Protein AF-A0A7W7ZX04-F1 (afdb_monomer)

Foldseek 3Di:
DFDDPPQWDWDAAPNFIKIKHWDPDDDPCLQQVNAFGWMWMAGPPQQAAIEIEGEPARDCNRPVNGDHDDDDSVLVNVQVVVCVVVVDDRNHHDYHHYDYQDVVSVVVVVVCPDPDDPPDDDD

Organism: NCBI:txid714136

Sequence (123 aa):
MAIPKKGSRLITVDDVVYRWRIRHKPTYGQGIGESPLRLAVQLADAPGRVLLVSLRCHRPDTWLGEEAAMVRPALVAMAITKALHSGWLPSQRGSQVRLDLSRDDLAGLAEIRPALSFTRFRA

Radius of gyration: 14.89 Å; Cα contacts (8 Å, |Δi|>4): 202; chains: 1; bounding box: 42×36×34 Å

Structure (mmCIF, N/CA/C/O backbone):
data_AF-A0A7W7ZX04-F1
#
_entry.id   AF-A0A7W7ZX04-F1
#
loop_
_atom_site.group_PDB
_atom_site.id
_atom_site.type_symbol
_atom_site.label_atom_id
_atom_site.label_alt_id
_atom_site.label_comp_id
_atom_site.label_asym_id
_atom_site.label_entity_id
_atom_site.label_seq_id
_atom_site.pdbx_PDB_ins_code
_atom_site.Cartn_x
_atom_site.Cartn_y
_atom_site.Cartn_z
_atom_site.occupancy
_atom_site.B_iso_or_equiv
_atom_site.auth_seq_id
_atom_site.auth_comp_id
_atom_site.auth_asym_id
_atom_site.auth_atom_id
_atom_site.pdbx_PDB_model_num
ATOM 1 N N . MET A 1 1 ? -2.879 13.612 3.568 1.00 58.12 1 MET A N 1
ATOM 2 C CA . MET A 1 1 ? -2.802 13.350 2.110 1.00 58.12 1 MET A CA 1
ATOM 3 C C . MET A 1 1 ? -3.690 12.162 1.801 1.00 58.12 1 MET A C 1
ATOM 5 O O . MET A 1 1 ? -3.619 11.199 2.547 1.00 58.12 1 MET A O 1
ATOM 9 N N . ALA A 1 2 ? -4.497 12.225 0.744 1.00 70.94 2 ALA A N 1
ATOM 10 C CA . ALA A 1 2 ? -5.377 11.130 0.343 1.00 70.94 2 ALA A CA 1
ATOM 11 C C . ALA A 1 2 ? -5.146 10.771 -1.131 1.00 70.94 2 ALA A C 1
ATOM 13 O O . ALA A 1 2 ? -4.821 11.632 -1.953 1.00 70.94 2 ALA A O 1
ATOM 14 N N . ILE A 1 3 ? -5.306 9.495 -1.464 1.00 78.56 3 ILE A N 1
ATOM 15 C CA . ILE A 1 3 ? -5.249 8.985 -2.829 1.00 78.56 3 ILE A CA 1
ATOM 16 C C . ILE A 1 3 ? -6.460 9.532 -3.600 1.00 78.56 3 ILE A C 1
ATOM 18 O O . ILE A 1 3 ? -7.597 9.367 -3.151 1.00 78.56 3 ILE A O 1
ATOM 22 N N . PRO A 1 4 ? -6.254 10.163 -4.772 1.00 78.00 4 PRO A N 1
ATOM 23 C CA . PRO A 1 4 ? -7.360 10.629 -5.596 1.00 78.00 4 PRO A CA 1
ATOM 24 C C . PRO A 1 4 ? -8.212 9.448 -6.064 1.00 78.00 4 PRO A C 1
ATOM 26 O O . PRO A 1 4 ? -7.688 8.398 -6.440 1.00 78.00 4 PRO A O 1
ATOM 29 N N . LYS A 1 5 ? -9.536 9.635 -6.093 1.00 78.06 5 LYS A N 1
ATOM 30 C CA . LYS A 1 5 ? -10.473 8.581 -6.510 1.00 78.06 5 LYS A CA 1
ATOM 31 C C . LYS A 1 5 ? -10.260 8.159 -7.973 1.00 78.06 5 LYS A C 1
ATOM 33 O O . LYS A 1 5 ? -10.373 6.979 -8.301 1.00 78.06 5 LYS A O 1
ATOM 38 N N . LYS A 1 6 ? -9.886 9.100 -8.845 1.00 77.62 6 LYS A N 1
ATOM 39 C CA . LYS A 1 6 ? -9.631 8.855 -10.273 1.00 77.62 6 LYS A CA 1
ATOM 40 C C . LYS A 1 6 ? -8.372 8.005 -10.488 1.00 77.62 6 LYS A C 1
ATOM 42 O O . LYS A 1 6 ? -7.290 8.354 -10.015 1.00 77.62 6 LYS A O 1
ATOM 47 N N . GLY A 1 7 ? -8.512 6.910 -11.239 1.00 77.38 7 GLY A N 1
ATOM 48 C CA . GLY A 1 7 ? -7.413 5.982 -11.539 1.00 77.38 7 GLY A CA 1
ATOM 49 C C . GLY A 1 7 ? -6.958 5.141 -10.342 1.00 77.38 7 GLY A C 1
ATOM 50 O O . GLY A 1 7 ? -5.866 4.581 -10.375 1.00 77.38 7 GLY A O 1
ATOM 51 N N . SER A 1 8 ? -7.767 5.086 -9.281 1.00 85.44 8 SER A N 1
ATOM 52 C CA . SER A 1 8 ? -7.588 4.145 -8.174 1.00 85.44 8 SER A CA 1
ATOM 53 C C . SER A 1 8 ? -8.478 2.920 -8.372 1.00 85.44 8 SER A C 1
ATOM 55 O O . SER A 1 8 ? -9.497 2.993 -9.059 1.00 85.44 8 SER A O 1
ATOM 57 N N . ARG A 1 9 ? -8.082 1.802 -7.776 1.00 88.69 9 ARG A N 1
ATOM 58 C CA . ARG A 1 9 ? -8.816 0.538 -7.769 1.00 88.69 9 ARG A CA 1
ATOM 59 C C . ARG A 1 9 ? -9.184 0.186 -6.330 1.00 88.69 9 ARG A C 1
ATOM 61 O O . ARG A 1 9 ? -8.513 0.632 -5.398 1.00 88.69 9 ARG A O 1
ATOM 68 N N . LEU A 1 10 ? -10.256 -0.580 -6.162 1.00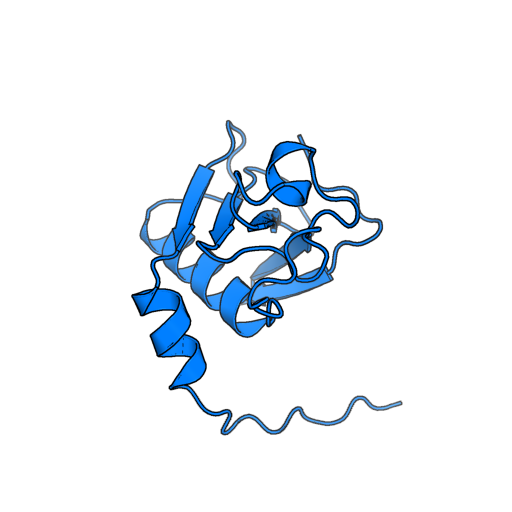 90.12 10 LEU A N 1
ATOM 69 C CA . LEU A 1 10 ? -10.667 -1.114 -4.866 1.00 90.12 10 LEU A CA 1
ATOM 70 C C . LEU A 1 10 ? -10.187 -2.558 -4.722 1.00 90.12 10 LEU A C 1
ATOM 72 O O . LEU A 1 10 ? -10.005 -3.258 -5.721 1.00 90.12 10 LEU A O 1
ATOM 76 N N . ILE A 1 11 ? -9.948 -2.975 -3.486 1.00 90.44 11 ILE A N 1
ATOM 77 C CA . ILE A 1 11 ? -9.667 -4.360 -3.114 1.00 90.44 11 ILE A CA 1
ATOM 78 C C . ILE A 1 11 ? -10.179 -4.598 -1.695 1.00 90.44 11 ILE A C 1
ATOM 80 O O . ILE A 1 11 ? -10.047 -3.717 -0.848 1.00 90.44 11 ILE A O 1
ATOM 84 N N . THR A 1 12 ? -10.743 -5.773 -1.446 1.00 91.50 12 THR A N 1
ATOM 85 C CA . THR A 1 12 ? -11.153 -6.198 -0.105 1.00 91.50 12 THR A CA 1
ATOM 86 C C . THR A 1 12 ? -10.110 -7.166 0.436 1.00 91.50 12 THR A C 1
ATOM 88 O O . THR A 1 12 ? -9.745 -8.116 -0.257 1.00 91.50 12 THR A O 1
ATOM 91 N N . VAL A 1 13 ? -9.606 -6.901 1.639 1.00 90.50 13 VAL A N 1
ATOM 92 C CA . VAL A 1 13 ? -8.659 -7.762 2.363 1.00 90.50 13 VAL A CA 1
ATOM 93 C C . VAL A 1 13 ? -9.181 -7.882 3.785 1.00 90.50 13 VAL A C 1
ATOM 95 O O . VAL A 1 13 ? -9.426 -6.854 4.409 1.00 90.50 13 VAL A O 1
ATOM 98 N N . ASP A 1 14 ? -9.395 -9.109 4.258 1.00 86.38 14 ASP A N 1
ATOM 99 C CA . ASP A 1 14 ? -9.935 -9.392 5.596 1.00 86.38 14 ASP A CA 1
ATOM 100 C C . ASP A 1 14 ? -11.201 -8.576 5.924 1.00 86.38 14 ASP A C 1
ATOM 102 O O . ASP A 1 14 ? -11.282 -7.913 6.952 1.00 86.38 14 ASP A O 1
ATOM 106 N N . ASP A 1 15 ? -12.172 -8.578 5.001 1.00 87.56 15 ASP A N 1
ATOM 107 C CA . ASP A 1 15 ? -13.441 -7.820 5.070 1.00 87.56 15 ASP A CA 1
ATOM 108 C C . ASP A 1 15 ? -13.304 -6.281 5.020 1.00 87.56 15 ASP A C 1
ATOM 110 O O . ASP A 1 15 ? -14.282 -5.553 4.867 1.00 87.56 15 ASP A O 1
ATOM 114 N N . VAL A 1 16 ? -12.081 -5.748 5.032 1.00 90.00 16 VAL A N 1
ATOM 115 C CA . VAL A 1 16 ? -11.828 -4.308 4.962 1.00 90.00 16 VAL A CA 1
ATOM 116 C C . VAL A 1 16 ? -11.616 -3.863 3.515 1.00 90.00 16 VAL A C 1
ATOM 118 O O . VAL A 1 16 ? -10.801 -4.416 2.769 1.00 90.00 16 VAL A O 1
ATOM 121 N N . VAL A 1 17 ? -12.336 -2.814 3.105 1.00 91.50 17 VAL A N 1
ATOM 122 C CA . VAL A 1 17 ? -12.223 -2.247 1.756 1.00 91.50 17 VAL A CA 1
ATOM 123 C C . VAL A 1 17 ? -11.100 -1.212 1.697 1.00 91.50 17 VAL A C 1
ATOM 125 O O . VAL A 1 17 ? -11.136 -0.142 2.316 1.00 91.50 17 VAL A O 1
ATOM 128 N N . TYR A 1 18 ? -10.112 -1.499 0.859 1.00 90.88 18 TYR A N 1
ATOM 129 C CA . TYR A 1 18 ? -8.983 -0.628 0.579 1.00 90.88 18 TYR A CA 1
ATOM 130 C C . TYR A 1 18 ? -9.070 -0.036 -0.822 1.00 90.88 18 TYR A C 1
ATOM 132 O O . TYR A 1 18 ? -9.566 -0.632 -1.779 1.00 90.88 18 TYR A O 1
ATOM 140 N N . ARG A 1 19 ? -8.508 1.161 -0.957 1.00 91.62 19 ARG A N 1
ATOM 141 C CA . ARG A 1 19 ? -8.273 1.848 -2.219 1.00 91.62 19 ARG A CA 1
ATOM 142 C C . ARG A 1 19 ? -6.781 1.886 -2.483 1.00 91.62 19 ARG A C 1
ATOM 144 O O . ARG A 1 19 ? -6.017 2.40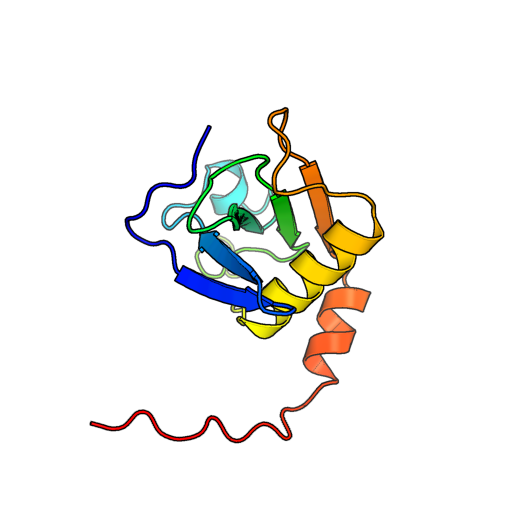2 -1.670 1.00 91.62 19 ARG A O 1
ATOM 151 N N . TRP A 1 20 ? -6.379 1.424 -3.657 1.00 91.00 20 TRP A N 1
ATOM 152 C CA . TRP A 1 20 ? -4.988 1.439 -4.078 1.00 91.00 20 TRP A CA 1
ATOM 153 C C . TRP A 1 20 ? -4.809 2.092 -5.443 1.00 91.00 20 TRP A C 1
ATOM 155 O O . TRP A 1 20 ? -5.729 2.169 -6.260 1.00 91.00 20 TRP A O 1
ATOM 165 N N . ARG A 1 21 ? -3.617 2.631 -5.686 1.00 88.06 21 ARG A N 1
ATOM 166 C CA . ARG A 1 21 ? -3.293 3.329 -6.927 1.00 88.06 21 ARG A CA 1
ATOM 167 C C . ARG A 1 21 ? -1.819 3.197 -7.263 1.00 88.06 21 ARG A C 1
ATOM 169 O O . ARG A 1 21 ? -0.956 3.441 -6.424 1.00 88.06 21 ARG A O 1
ATOM 176 N N . ILE A 1 22 ? -1.563 2.951 -8.541 1.00 84.31 22 ILE A N 1
ATOM 177 C CA . ILE A 1 22 ? -0.260 3.148 -9.173 1.00 84.31 22 ILE A CA 1
ATOM 178 C C . ILE A 1 22 ? -0.324 4.445 -9.971 1.00 84.31 22 ILE A C 1
ATOM 180 O O . ILE A 1 22 ? -1.333 4.762 -10.610 1.00 84.31 22 ILE A O 1
ATOM 184 N N . ARG A 1 23 ? 0.734 5.251 -9.906 1.00 75.44 23 ARG A N 1
ATOM 185 C CA . ARG A 1 23 ? 0.778 6.518 -10.639 1.00 75.44 23 ARG A CA 1
ATOM 186 C C . ARG A 1 23 ? 0.853 6.222 -12.137 1.00 75.44 23 ARG A C 1
ATOM 188 O O . ARG A 1 23 ? 1.753 5.515 -12.558 1.00 75.44 23 ARG A O 1
ATOM 195 N N . HIS A 1 24 ? -0.040 6.793 -12.945 1.00 68.44 24 HIS A N 1
ATOM 196 C CA . HIS A 1 24 ? -0.031 6.560 -14.396 1.00 68.44 24 HIS A CA 1
ATOM 197 C C . HIS A 1 24 ? 1.192 7.166 -15.097 1.00 68.44 24 HIS A C 1
ATOM 199 O O . HIS A 1 24 ? 1.750 6.542 -15.984 1.00 68.44 24 HIS A O 1
ATOM 205 N N . LYS A 1 25 ? 1.649 8.357 -14.696 1.00 68.19 25 LYS A N 1
ATOM 206 C CA . LYS A 1 25 ? 2.883 8.948 -15.236 1.00 68.19 25 LYS A CA 1
ATOM 207 C C . LYS A 1 25 ? 4.054 8.599 -14.310 1.00 68.19 25 LYS A C 1
ATOM 209 O O . LYS A 1 25 ? 3.904 8.869 -13.107 1.00 68.19 25 LYS A O 1
ATOM 214 N N . PRO A 1 26 ? 5.162 8.022 -14.817 1.00 66.06 26 PRO A N 1
ATOM 215 C CA . PRO A 1 26 ? 6.349 7.797 -14.004 1.00 66.06 26 PRO A CA 1
ATOM 216 C C . PRO A 1 26 ? 6.862 9.134 -13.467 1.00 66.06 26 PRO A C 1
ATOM 218 O O . PRO A 1 26 ? 6.712 10.182 -14.101 1.00 66.06 26 PRO A O 1
ATOM 221 N N . THR A 1 27 ? 7.435 9.119 -12.268 1.00 69.69 27 THR A N 1
ATOM 222 C CA . THR A 1 27 ? 8.321 10.214 -11.854 1.00 69.69 27 THR A CA 1
ATOM 223 C C . THR A 1 27 ? 9.612 10.149 -12.665 1.00 69.69 27 THR A C 1
ATOM 225 O O . THR A 1 27 ? 9.947 9.079 -13.158 1.00 69.69 27 THR A O 1
ATOM 228 N N . TYR A 1 28 ? 10.357 11.252 -12.779 1.00 70.81 28 TYR A N 1
ATOM 229 C CA . TYR A 1 28 ? 11.604 11.292 -13.558 1.00 70.81 28 TYR A CA 1
ATOM 230 C C . TYR A 1 28 ? 12.538 10.110 -13.234 1.00 70.81 28 TYR A C 1
ATOM 232 O O . TYR A 1 28 ? 12.821 9.311 -14.118 1.00 70.81 28 TYR A O 1
ATOM 240 N N . GLY A 1 29 ? 12.839 9.885 -11.947 1.00 64.00 29 GLY A N 1
ATOM 241 C CA . GLY A 1 29 ? 13.638 8.736 -11.494 1.00 64.00 29 GLY A CA 1
ATOM 242 C C . GLY A 1 29 ? 13.045 7.354 -11.814 1.00 64.00 29 GLY A C 1
ATOM 243 O O . GLY A 1 29 ? 13.779 6.391 -11.948 1.00 64.00 29 GLY A O 1
ATOM 244 N N . GLN A 1 30 ? 11.724 7.223 -11.986 1.00 66.69 30 GLN A N 1
ATOM 245 C CA . GLN A 1 30 ? 11.111 5.963 -12.446 1.00 66.69 30 GLN A CA 1
ATOM 246 C C . GLN A 1 30 ? 11.232 5.792 -13.969 1.00 66.69 30 GLN A C 1
ATOM 248 O O . GLN A 1 30 ? 11.321 4.669 -14.459 1.00 66.69 30 GLN A O 1
ATOM 253 N N . GLY A 1 31 ? 11.217 6.898 -14.721 1.00 58.19 31 GLY A N 1
ATOM 254 C CA . GLY A 1 31 ? 11.365 6.899 -16.179 1.00 58.19 31 GLY A CA 1
ATOM 255 C C . GLY A 1 31 ? 12.759 6.470 -16.634 1.00 58.19 31 GLY A C 1
ATOM 256 O O . GLY A 1 31 ? 12.870 5.776 -17.640 1.00 58.19 31 GLY A O 1
ATOM 257 N N . ILE A 1 32 ? 13.785 6.810 -15.848 1.00 68.75 32 ILE A N 1
ATOM 258 C CA . ILE A 1 32 ? 15.194 6.449 -16.085 1.00 68.75 32 ILE A CA 1
ATOM 259 C C . ILE A 1 32 ? 15.663 5.219 -15.289 1.00 68.75 32 ILE A C 1
ATOM 261 O O . ILE A 1 32 ? 16.852 4.943 -15.235 1.00 68.75 32 ILE A O 1
ATOM 265 N N . GLY A 1 33 ? 14.755 4.497 -14.627 1.00 62.38 33 GLY A N 1
ATOM 266 C CA . GLY A 1 33 ? 15.084 3.263 -13.899 1.00 62.38 33 GLY A CA 1
ATOM 267 C C . GLY A 1 33 ? 15.720 3.438 -12.509 1.00 62.38 33 GLY A C 1
ATOM 268 O O . GLY A 1 33 ? 15.770 2.475 -11.759 1.00 62.38 33 GLY A O 1
ATOM 269 N N . GLU A 1 34 ? 16.108 4.642 -12.087 1.00 65.00 34 GLU A N 1
ATOM 270 C CA . GLU A 1 34 ? 16.709 4.915 -10.763 1.00 65.00 34 GLU A CA 1
ATOM 271 C C . GLU A 1 34 ? 15.763 4.747 -9.557 1.00 65.00 34 GLU A C 1
ATOM 273 O O . GLU A 1 34 ? 16.188 4.798 -8.402 1.00 65.00 34 GLU A O 1
ATOM 278 N N . SER A 1 35 ? 14.453 4.615 -9.774 1.00 67.88 35 SER A N 1
ATOM 279 C CA . SER A 1 35 ? 13.471 4.483 -8.696 1.00 67.88 35 SER A CA 1
ATOM 280 C C . SER A 1 35 ? 12.499 3.327 -8.920 1.00 67.88 35 SER A C 1
ATOM 282 O O . SER A 1 35 ? 11.919 3.225 -10.003 1.00 67.88 35 SER A O 1
ATOM 284 N N . PRO A 1 36 ? 12.218 2.530 -7.869 1.00 72.94 36 PRO A N 1
ATOM 285 C CA . PRO A 1 36 ? 11.306 1.397 -7.954 1.00 72.94 36 PRO A CA 1
ATOM 286 C C . PRO A 1 36 ? 9.866 1.823 -8.255 1.00 72.94 36 PRO A C 1
ATOM 288 O O . PRO A 1 36 ? 9.439 2.958 -7.971 1.00 72.94 36 PRO A O 1
ATOM 291 N N . LEU A 1 37 ? 9.077 0.884 -8.777 1.00 78.06 37 LEU A N 1
ATOM 292 C CA . LEU A 1 37 ? 7.636 1.047 -8.899 1.00 78.06 37 LEU A CA 1
ATOM 293 C C . LEU A 1 37 ? 7.011 1.178 -7.502 1.00 78.06 37 LEU A C 1
ATOM 295 O O . LEU A 1 37 ? 7.270 0.382 -6.605 1.00 78.06 37 LEU A O 1
ATOM 29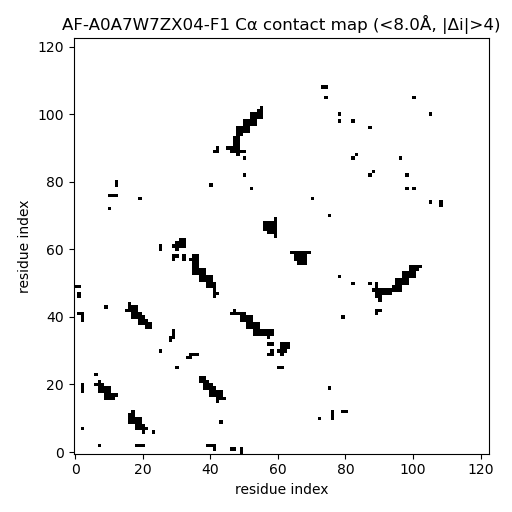9 N N . ARG A 1 38 ? 6.164 2.195 -7.307 1.00 84.38 38 ARG A N 1
ATOM 300 C CA . ARG A 1 38 ? 5.470 2.422 -6.032 1.00 84.38 38 ARG A CA 1
ATOM 301 C C . ARG A 1 38 ? 3.965 2.395 -6.218 1.00 84.38 38 ARG A C 1
ATOM 303 O O . ARG A 1 38 ? 3.443 3.069 -7.112 1.00 84.38 38 ARG A O 1
ATOM 310 N N . LEU A 1 39 ? 3.275 1.682 -5.334 1.00 87.00 39 LEU A N 1
ATOM 311 C CA . LEU A 1 39 ? 1.828 1.782 -5.181 1.00 87.00 39 LEU A CA 1
ATOM 312 C C . LEU A 1 39 ? 1.478 2.417 -3.837 1.00 87.00 39 LEU A C 1
ATOM 314 O O . LEU A 1 39 ? 2.151 2.208 -2.832 1.00 87.00 39 LEU A O 1
ATOM 318 N N . ALA A 1 40 ? 0.413 3.205 -3.835 1.00 90.06 40 ALA A N 1
ATOM 319 C CA . ALA A 1 40 ? -0.162 3.755 -2.621 1.00 90.06 40 ALA A CA 1
ATOM 320 C C . ALA A 1 40 ? -1.450 2.999 -2.291 1.00 90.06 40 ALA A C 1
ATOM 322 O O . ALA A 1 40 ? -2.233 2.714 -3.199 1.00 90.06 40 ALA A O 1
ATOM 323 N N . VAL A 1 41 ? -1.680 2.724 -1.010 1.00 89.94 41 VAL A N 1
ATOM 324 C CA . VAL A 1 41 ? -2.876 2.066 -0.475 1.00 89.94 41 VAL A CA 1
ATOM 325 C C . VAL A 1 41 ? -3.409 2.866 0.712 1.00 89.94 41 VAL A C 1
ATOM 327 O O . VAL A 1 41 ? -2.643 3.400 1.509 1.00 89.94 41 VAL A O 1
ATOM 330 N N . GLN A 1 42 ? -4.725 2.970 0.833 1.00 90.75 42 GLN A N 1
ATOM 331 C CA . GLN A 1 42 ? -5.412 3.566 1.980 1.00 90.75 42 GLN A CA 1
ATOM 332 C C . GLN A 1 42 ? -6.791 2.921 2.159 1.00 90.75 42 GLN A C 1
ATOM 334 O O . GLN A 1 42 ? -7.259 2.230 1.257 1.00 90.75 42 GLN A O 1
ATOM 339 N N . LEU A 1 43 ? -7.485 3.200 3.262 1.00 89.62 43 LEU A N 1
ATOM 340 C CA . LEU A 1 43 ? -8.898 2.824 3.414 1.00 89.62 43 LEU A CA 1
ATOM 341 C C . LEU A 1 43 ? -9.789 3.525 2.385 1.00 89.62 43 LEU A C 1
ATOM 343 O O . LEU A 1 43 ? -9.569 4.694 2.040 1.00 89.62 43 LEU A O 1
ATOM 347 N N . ALA A 1 44 ? -10.794 2.804 1.890 1.00 86.75 44 ALA A N 1
ATOM 348 C CA . ALA A 1 44 ? -11.723 3.330 0.900 1.00 86.75 44 ALA A CA 1
ATOM 349 C C . ALA A 1 44 ? -12.713 4.342 1.497 1.00 86.75 44 ALA A C 1
ATOM 351 O O . ALA A 1 44 ? -12.894 5.407 0.896 1.00 86.75 44 ALA A O 1
ATOM 352 N N . ASP A 1 45 ? -13.290 4.022 2.659 1.00 81.06 45 ASP A N 1
ATOM 353 C CA . ASP A 1 45 ? -14.371 4.795 3.288 1.00 81.06 45 ASP A CA 1
ATOM 354 C C . ASP A 1 45 ? -13.865 5.903 4.216 1.00 81.06 45 ASP A C 1
ATOM 356 O O . ASP A 1 45 ? -14.320 7.043 4.134 1.00 81.06 45 ASP A O 1
ATOM 360 N N . ALA A 1 46 ? -12.864 5.606 5.047 1.00 78.62 46 ALA A N 1
ATOM 361 C CA . ALA A 1 46 ? -12.286 6.554 5.997 1.00 78.62 46 ALA A CA 1
ATOM 362 C C . ALA A 1 46 ? -10.778 6.715 5.743 1.00 78.62 46 ALA A C 1
ATOM 364 O O . ALA A 1 46 ? -9.973 6.019 6.364 1.00 78.62 46 ALA A O 1
ATOM 365 N N . PRO A 1 47 ? -10.355 7.598 4.817 1.00 74.25 47 PRO A N 1
ATOM 366 C CA . PRO A 1 47 ? -8.948 7.721 4.451 1.00 74.25 47 PRO A CA 1
ATOM 367 C C . PRO A 1 47 ? -8.105 8.217 5.638 1.00 74.25 47 PRO A C 1
ATOM 369 O O . PRO A 1 47 ? -8.119 9.401 5.979 1.00 74.25 47 PRO A O 1
ATOM 372 N N . GLY A 1 48 ? -7.372 7.290 6.258 1.00 82.31 48 GLY A N 1
ATOM 373 C CA . GLY A 1 48 ? -6.420 7.533 7.340 1.00 82.31 48 GLY A CA 1
ATOM 374 C C . GLY A 1 48 ? -4.974 7.538 6.844 1.00 82.31 48 GLY A C 1
ATOM 375 O O . GLY A 1 48 ? -4.579 8.383 6.034 1.00 82.31 48 GLY A O 1
ATOM 376 N N . ARG A 1 49 ? -4.161 6.606 7.346 1.00 86.50 49 ARG A N 1
ATOM 377 C CA . ARG A 1 49 ? -2.726 6.525 7.056 1.00 86.50 49 ARG A CA 1
ATOM 378 C C . ARG A 1 49 ? -2.489 5.811 5.729 1.00 86.50 49 ARG A C 1
ATOM 380 O O . ARG A 1 49 ? -2.913 4.676 5.545 1.00 86.50 49 ARG A O 1
ATOM 387 N N . VAL A 1 50 ? -1.758 6.454 4.820 1.00 89.75 50 VAL A N 1
ATOM 388 C CA . VAL A 1 50 ? -1.409 5.865 3.518 1.00 89.75 50 VAL A CA 1
ATOM 389 C C . VAL A 1 50 ? -0.224 4.910 3.674 1.00 89.75 50 VAL A C 1
ATOM 391 O O . VAL A 1 50 ? 0.804 5.280 4.245 1.00 89.75 50 VAL A O 1
ATOM 394 N N . LEU A 1 51 ? -0.355 3.708 3.124 1.00 89.88 51 LEU A N 1
ATOM 395 C CA . LEU A 1 51 ? 0.731 2.759 2.916 1.00 89.88 51 LEU A CA 1
ATOM 396 C C . LEU A 1 51 ? 1.339 2.988 1.531 1.00 89.88 51 LEU A C 1
ATOM 398 O O . LEU A 1 51 ? 0.630 2.991 0.526 1.00 89.88 51 LEU A O 1
ATOM 402 N N . LEU A 1 52 ? 2.652 3.174 1.470 1.00 89.81 52 LEU A N 1
ATOM 403 C CA . LEU A 1 52 ? 3.419 3.272 0.238 1.00 89.81 52 LEU A CA 1
ATOM 404 C C . LEU A 1 52 ? 4.260 2.005 0.088 1.00 89.81 52 LEU A C 1
ATOM 406 O O . LEU A 1 52 ? 5.250 1.823 0.795 1.00 89.81 52 LEU A O 1
ATOM 410 N N . VAL A 1 53 ? 3.865 1.140 -0.838 1.00 88.50 53 VAL A N 1
ATOM 411 C CA . VAL A 1 53 ? 4.581 -0.103 -1.128 1.00 88.50 53 VAL A CA 1
ATOM 412 C C . VAL A 1 53 ? 5.551 0.156 -2.273 1.00 88.50 53 VAL A C 1
ATOM 414 O O . VAL A 1 53 ? 5.142 0.639 -3.332 1.00 88.50 53 VAL A O 1
ATOM 417 N N . SER A 1 54 ? 6.826 -0.149 -2.058 1.00 86.25 54 SER A N 1
ATOM 418 C CA . SER A 1 54 ? 7.864 -0.129 -3.088 1.00 86.25 54 SER A CA 1
ATOM 419 C C . SER A 1 54 ? 8.099 -1.554 -3.569 1.00 86.25 54 SER A C 1
ATOM 421 O O . SER A 1 54 ? 8.391 -2.451 -2.784 1.00 86.25 54 SER A O 1
ATOM 423 N N . LEU A 1 55 ? 7.905 -1.760 -4.864 1.00 76.81 55 LEU A N 1
ATOM 424 C CA . LEU A 1 55 ? 8.189 -3.007 -5.551 1.00 76.81 55 LEU A CA 1
ATOM 425 C C . LEU A 1 55 ? 9.581 -2.850 -6.146 1.00 76.81 55 LEU A C 1
ATOM 427 O O . LEU A 1 55 ? 9.788 -1.925 -6.931 1.00 76.81 55 LEU A O 1
ATOM 431 N N . ARG A 1 56 ? 10.534 -3.722 -5.800 1.00 71.25 56 ARG A N 1
ATOM 432 C CA . ARG A 1 56 ? 11.891 -3.724 -6.384 1.00 71.25 56 ARG A CA 1
ATOM 433 C C . ARG A 1 56 ? 11.911 -4.179 -7.855 1.00 71.25 56 ARG A C 1
ATOM 435 O O . ARG A 1 56 ? 12.783 -4.937 -8.263 1.00 71.25 56 ARG A O 1
ATOM 442 N N . CYS A 1 57 ? 10.922 -3.757 -8.636 1.00 65.31 57 CYS A N 1
ATOM 443 C CA . CYS A 1 57 ? 10.841 -3.930 -10.073 1.00 65.31 57 CYS A CA 1
ATOM 444 C C . CYS A 1 57 ? 10.819 -2.563 -10.763 1.00 65.31 57 CYS A C 1
ATOM 446 O O . CYS A 1 57 ? 10.290 -1.571 -10.236 1.00 65.31 57 CYS A O 1
ATOM 448 N N . HIS A 1 58 ? 11.387 -2.534 -11.964 1.00 62.06 58 HIS A N 1
ATOM 449 C CA . HIS A 1 58 ? 11.284 -1.398 -12.865 1.00 62.06 58 HIS A CA 1
ATOM 450 C C . HIS A 1 58 ? 9.883 -1.358 -13.487 1.00 62.06 58 HIS A C 1
ATOM 452 O O . HIS A 1 58 ? 9.097 -2.310 -13.417 1.00 62.06 58 HIS A O 1
ATOM 458 N N . ARG A 1 59 ? 9.514 -0.197 -14.021 1.00 57.12 59 ARG A N 1
ATOM 459 C CA . ARG A 1 59 ? 8.184 0.015 -14.579 1.00 57.12 59 ARG A CA 1
ATOM 460 C C . ARG A 1 59 ? 8.149 -0.495 -16.033 1.00 57.12 59 ARG A C 1
ATOM 462 O O . ARG A 1 59 ? 9.123 -0.287 -16.743 1.00 57.12 59 ARG A O 1
ATOM 469 N N . PRO A 1 60 ? 7.018 -1.045 -16.521 1.00 55.97 60 PRO A N 1
ATOM 470 C CA . PRO A 1 60 ? 6.865 -1.424 -17.943 1.00 55.97 60 PRO A CA 1
ATOM 471 C C . PRO A 1 60 ? 7.123 -0.302 -18.920 1.00 55.97 60 PRO A C 1
ATOM 473 O O . PRO A 1 60 ? 7.638 -0.524 -20.005 1.00 55.97 60 PRO A O 1
ATOM 476 N N . ASP A 1 61 ? 6.779 0.908 -18.505 1.00 55.22 61 ASP A N 1
ATOM 477 C CA . ASP A 1 61 ? 6.924 2.105 -19.315 1.00 55.22 61 ASP A CA 1
ATOM 478 C C . ASP A 1 61 ? 8.274 2.812 -19.070 1.00 55.22 61 ASP A C 1
ATOM 480 O O . ASP A 1 61 ? 8.409 3.995 -19.389 1.00 55.22 61 ASP A O 1
ATOM 484 N N . THR A 1 62 ? 9.247 2.155 -18.419 1.00 54.56 62 THR A N 1
ATOM 485 C CA . THR A 1 62 ? 10.601 2.702 -18.245 1.00 54.56 62 THR A CA 1
ATOM 486 C C . THR A 1 62 ? 11.281 2.778 -19.614 1.00 54.56 62 THR A C 1
ATOM 488 O O . THR A 1 62 ? 11.222 1.836 -20.401 1.00 54.56 62 THR A O 1
ATOM 491 N N . TRP A 1 63 ? 11.967 3.890 -19.897 1.00 53.75 63 TRP A N 1
ATOM 492 C CA . TRP A 1 63 ? 12.622 4.138 -21.192 1.00 53.75 63 TRP A CA 1
ATOM 493 C C . TRP A 1 63 ? 13.783 3.177 -21.505 1.00 53.75 63 TRP A C 1
ATOM 495 O O . TRP A 1 63 ? 14.305 3.192 -22.613 1.00 53.75 63 TRP A O 1
ATOM 505 N N . LEU A 1 64 ? 14.155 2.335 -20.537 1.00 52.69 64 LEU A N 1
ATOM 506 C CA . LEU A 1 64 ? 15.175 1.289 -20.627 1.00 52.69 64 LEU A CA 1
ATOM 507 C C . LEU A 1 64 ? 14.605 -0.104 -20.960 1.00 52.69 64 LEU A C 1
ATOM 509 O O . LEU A 1 64 ? 15.385 -1.027 -21.153 1.00 52.69 64 LEU A O 1
ATOM 513 N N . GLY A 1 65 ? 13.276 -0.271 -21.058 1.00 45.56 65 GLY A N 1
ATOM 514 C CA . GLY A 1 65 ? 12.662 -1.520 -21.537 1.00 45.56 65 GLY A CA 1
ATOM 515 C C . GLY A 1 65 ? 12.826 -2.737 -20.614 1.00 45.56 65 GLY A C 1
ATOM 516 O O . GLY A 1 65 ? 12.838 -3.866 -21.099 1.00 45.56 65 GLY A O 1
ATOM 517 N N . GLU A 1 66 ? 12.977 -2.531 -19.304 1.00 48.78 66 GLU A N 1
ATOM 518 C CA . GLU A 1 66 ? 13.216 -3.615 -18.341 1.00 48.78 66 GLU A CA 1
ATOM 519 C C . GLU A 1 66 ? 11.949 -4.365 -17.894 1.00 48.78 66 GLU A C 1
ATOM 521 O O . GLU A 1 66 ? 10.825 -3.859 -17.966 1.00 48.78 66 GLU A O 1
ATOM 526 N N . GLU A 1 67 ? 12.161 -5.596 -17.409 1.00 48.09 67 GLU A N 1
ATOM 527 C CA . GLU A 1 67 ? 11.129 -6.569 -17.053 1.00 48.09 67 GLU A CA 1
ATOM 528 C C . GLU A 1 67 ? 10.143 -6.006 -16.025 1.00 48.09 67 GLU A C 1
ATOM 530 O O . GLU A 1 67 ? 10.451 -5.694 -14.870 1.00 48.09 67 GLU A O 1
ATOM 535 N N . ALA A 1 68 ? 8.913 -5.864 -16.479 1.00 53.38 68 ALA A N 1
A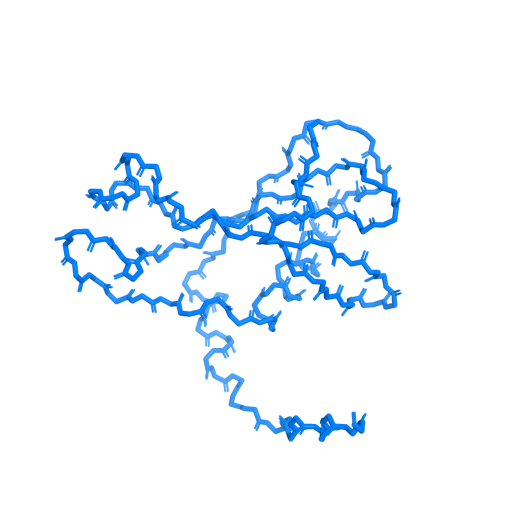TOM 536 C CA . ALA A 1 68 ? 7.921 -5.091 -15.791 1.00 53.38 68 ALA A CA 1
ATOM 537 C C . ALA A 1 68 ? 6.861 -5.952 -15.147 1.00 53.38 68 ALA A C 1
ATOM 539 O O . ALA A 1 68 ? 5.983 -6.508 -15.810 1.00 53.38 68 ALA A O 1
ATOM 540 N N . ALA A 1 69 ? 6.901 -6.005 -13.822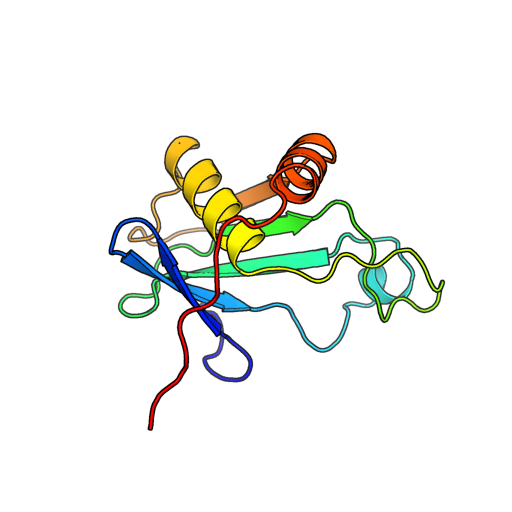 1.00 56.62 69 ALA A N 1
ATOM 541 C CA . ALA A 1 69 ? 5.900 -6.739 -13.078 1.00 56.62 69 ALA A CA 1
ATOM 542 C C . ALA A 1 69 ? 4.544 -6.026 -13.186 1.00 56.62 69 ALA A C 1
ATOM 544 O O . ALA A 1 69 ? 4.331 -4.935 -12.646 1.00 56.62 69 ALA A O 1
ATOM 545 N N . ME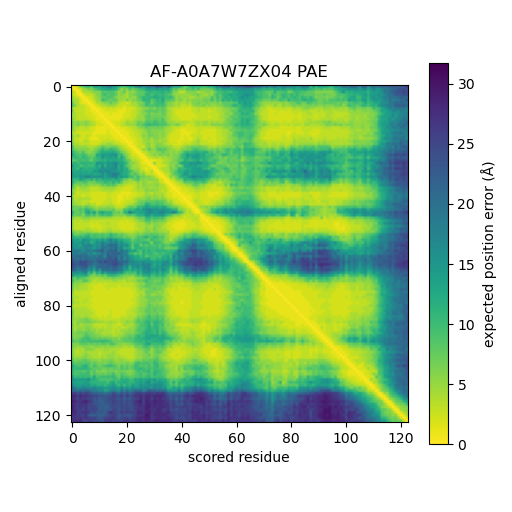T A 1 70 ? 3.593 -6.668 -13.864 1.00 64.94 70 MET A N 1
ATOM 546 C CA . MET A 1 70 ? 2.191 -6.277 -13.794 1.00 64.94 70 MET A CA 1
ATOM 547 C C . MET A 1 70 ? 1.724 -6.422 -12.341 1.00 64.94 70 MET A C 1
ATOM 549 O O . MET A 1 70 ? 1.710 -7.524 -11.793 1.00 64.94 70 MET A O 1
ATOM 553 N N . VAL A 1 71 ? 1.339 -5.318 -11.698 1.00 73.50 71 VAL A N 1
ATOM 554 C CA . VAL A 1 71 ? 0.860 -5.358 -10.310 1.00 73.50 71 VAL A CA 1
ATOM 555 C C . VAL A 1 71 ? -0.507 -6.028 -10.263 1.00 73.50 71 VAL A C 1
ATOM 557 O O . VAL A 1 71 ? -1.525 -5.448 -10.649 1.00 73.50 71 VAL A O 1
ATOM 560 N N . ARG A 1 72 ? -0.517 -7.271 -9.785 1.00 79.81 72 ARG A N 1
ATOM 561 C CA . ARG A 1 72 ? -1.725 -8.078 -9.599 1.00 79.81 72 ARG A CA 1
ATOM 562 C C . ARG A 1 72 ? -2.439 -7.672 -8.302 1.00 79.81 72 ARG A C 1
ATOM 564 O O . ARG A 1 72 ? -1.761 -7.361 -7.325 1.00 79.81 72 ARG A O 1
ATOM 571 N N . PRO A 1 73 ? -3.780 -7.745 -8.223 1.00 82.38 73 PRO A N 1
ATOM 572 C CA . PRO A 1 73 ? -4.506 -7.525 -6.969 1.00 82.38 73 PRO A CA 1
ATOM 573 C C . PRO A 1 73 ? -4.011 -8.409 -5.811 1.00 82.38 73 PRO A C 1
ATOM 575 O O . PRO A 1 73 ? -3.915 -7.929 -4.689 1.00 82.38 73 PRO A O 1
ATOM 578 N N . ALA A 1 74 ? -3.602 -9.653 -6.089 1.00 82.06 74 ALA A N 1
ATOM 579 C CA . ALA A 1 74 ? -3.029 -10.560 -5.088 1.00 82.06 74 ALA A CA 1
ATOM 580 C C . ALA A 1 74 ? -1.754 -10.000 -4.423 1.00 82.06 74 ALA A C 1
ATOM 582 O O . ALA A 1 74 ? -1.604 -10.088 -3.208 1.00 82.06 74 ALA A O 1
ATOM 583 N N . LEU A 1 75 ? -0.881 -9.341 -5.197 1.00 84.19 75 LEU A N 1
ATOM 584 C CA . LEU A 1 75 ? 0.306 -8.655 -4.673 1.00 84.19 75 LEU A CA 1
ATOM 585 C C . LEU A 1 75 ? -0.081 -7.526 -3.716 1.00 84.19 75 LEU A C 1
ATOM 587 O O . LEU A 1 75 ? 0.547 -7.342 -2.677 1.00 84.19 75 LEU A O 1
ATOM 591 N N . VAL A 1 76 ? -1.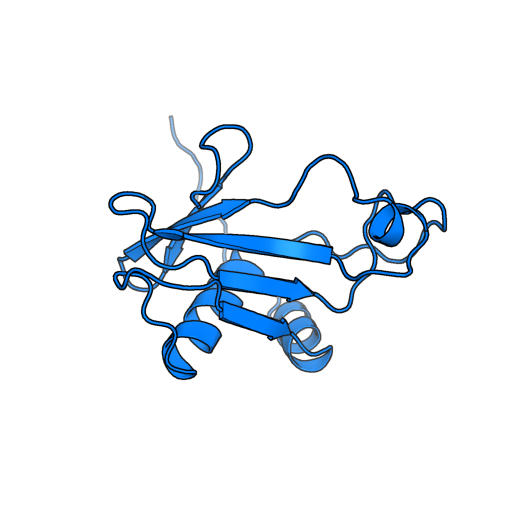141 -6.789 -4.050 1.00 86.81 76 VAL A N 1
ATOM 592 C CA . VAL A 1 76 ? -1.660 -5.715 -3.198 1.00 86.81 76 VAL A CA 1
ATOM 593 C C . VAL A 1 76 ? -2.243 -6.277 -1.902 1.00 86.81 76 VAL A C 1
ATOM 595 O O . VAL A 1 76 ? -1.952 -5.736 -0.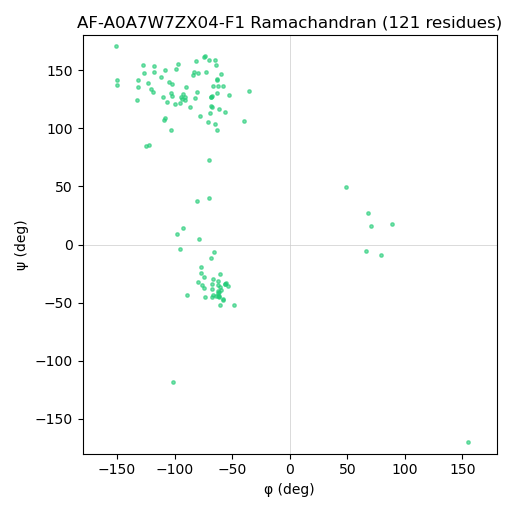840 1.00 86.81 76 VAL A O 1
ATOM 598 N N . ALA A 1 77 ? -3.004 -7.374 -1.967 1.00 89.94 77 ALA A N 1
ATOM 599 C CA . ALA A 1 77 ? -3.563 -8.030 -0.785 1.00 89.94 77 ALA A CA 1
ATOM 600 C C . ALA A 1 77 ? -2.470 -8.545 0.165 1.00 89.94 77 ALA A C 1
ATOM 602 O O . ALA A 1 77 ? -2.513 -8.277 1.367 1.00 89.94 77 ALA A O 1
ATOM 603 N N . MET A 1 78 ? -1.437 -9.196 -0.375 1.00 89.31 78 MET A N 1
ATOM 604 C CA . MET A 1 78 ? -0.278 -9.634 0.404 1.00 89.31 78 MET A CA 1
ATOM 605 C C . MET A 1 78 ? 0.456 -8.446 1.040 1.00 89.31 78 MET A C 1
ATOM 607 O O . MET A 1 78 ? 0.785 -8.489 2.223 1.00 89.31 78 MET A O 1
ATOM 611 N N . ALA A 1 79 ? 0.680 -7.363 0.287 1.00 89.06 79 ALA A N 1
ATOM 612 C CA . ALA A 1 79 ? 1.337 -6.165 0.806 1.00 89.06 79 ALA A CA 1
ATOM 613 C C . ALA A 1 79 ? 0.550 -5.519 1.957 1.00 89.06 79 ALA A C 1
ATOM 615 O O . ALA A 1 79 ? 1.147 -5.093 2.943 1.00 89.06 79 ALA A O 1
ATOM 616 N N . ILE A 1 80 ? -0.782 -5.466 1.840 1.00 89.94 80 ILE A N 1
ATOM 617 C CA . ILE A 1 80 ? -1.682 -4.991 2.899 1.00 89.94 80 ILE A CA 1
ATOM 618 C C . ILE A 1 80 ? -1.536 -5.874 4.137 1.00 89.94 80 ILE A C 1
ATOM 620 O O . ILE A 1 80 ? -1.240 -5.359 5.210 1.00 89.94 80 ILE A O 1
ATOM 624 N N . THR A 1 81 ? -1.655 -7.191 3.973 1.00 90.75 81 THR A N 1
ATOM 625 C CA . THR A 1 81 ? -1.556 -8.167 5.070 1.00 90.75 81 THR A CA 1
ATOM 626 C C . THR A 1 81 ? -0.212 -8.053 5.795 1.00 90.75 81 THR A C 1
ATOM 628 O O . THR A 1 81 ? -0.154 -7.925 7.017 1.00 90.75 81 THR A O 1
ATOM 631 N N . LYS A 1 82 ? 0.894 -7.995 5.042 1.00 90.38 82 LYS A N 1
ATOM 632 C CA . LYS A 1 82 ? 2.247 -7.817 5.588 1.00 90.38 82 LYS A CA 1
ATOM 633 C C . LYS A 1 82 ? 2.394 -6.486 6.326 1.00 90.38 82 LYS A C 1
ATOM 635 O O . LYS A 1 82 ? 2.986 -6.444 7.402 1.00 90.38 82 LYS A O 1
ATOM 640 N N . ALA A 1 83 ? 1.835 -5.405 5.781 1.00 90.12 83 ALA A N 1
ATOM 641 C CA . ALA A 1 83 ? 1.856 -4.104 6.436 1.00 90.12 83 ALA A CA 1
ATOM 642 C C . ALA A 1 83 ? 1.076 -4.122 7.759 1.00 90.12 83 ALA A C 1
ATOM 644 O O . ALA A 1 83 ? 1.587 -3.616 8.759 1.00 90.12 83 ALA A O 1
ATOM 645 N N . LEU A 1 84 ? -0.114 -4.732 7.787 1.00 90.00 84 LEU A N 1
ATOM 646 C CA . LEU A 1 84 ? -0.913 -4.893 9.005 1.00 90.00 84 LEU A CA 1
ATOM 647 C C . LEU A 1 84 ? -0.125 -5.658 10.080 1.00 90.00 84 LEU A C 1
ATOM 649 O O . LEU A 1 84 ? -0.005 -5.171 11.202 1.00 90.00 84 LEU A O 1
ATOM 653 N N . HIS A 1 85 ? 0.515 -6.775 9.718 1.00 89.12 85 HIS A N 1
ATOM 654 C CA . HIS A 1 85 ? 1.390 -7.524 10.629 1.00 89.12 85 HIS A CA 1
ATOM 655 C C . HIS A 1 85 ? 2.612 -6.723 11.103 1.00 89.12 85 HIS A C 1
ATOM 657 O O . HIS A 1 85 ? 3.057 -6.894 12.233 1.00 89.12 85 HIS A O 1
ATOM 663 N N . SER A 1 86 ? 3.136 -5.808 10.282 1.00 86.38 86 SER A N 1
ATOM 664 C CA . SER A 1 86 ? 4.223 -4.895 10.675 1.00 86.38 86 SER A CA 1
ATOM 665 C C . SER A 1 86 ? 3.773 -3.694 11.526 1.00 86.38 86 SER A C 1
ATOM 667 O O . SER A 1 86 ? 4.580 -2.814 11.818 1.00 86.38 86 SER A O 1
ATOM 669 N N . GLY A 1 87 ? 2.493 -3.626 11.913 1.00 89.12 87 GLY A N 1
ATOM 670 C CA . GLY A 1 87 ? 1.948 -2.555 12.752 1.00 89.12 87 GLY A CA 1
ATOM 671 C C . GLY A 1 87 ? 1.435 -1.337 11.979 1.00 89.12 87 GLY A C 1
ATOM 672 O O . GLY A 1 87 ? 1.257 -0.260 12.556 1.00 89.12 87 GLY A O 1
ATOM 673 N N . TRP A 1 88 ? 1.180 -1.459 10.674 1.00 89.69 88 TRP A N 1
ATOM 674 C CA . TRP A 1 88 ? 0.466 -0.412 9.949 1.00 89.69 88 TRP A CA 1
ATOM 675 C C . TRP A 1 88 ? -0.985 -0.343 10.431 1.00 89.69 88 TRP A C 1
ATOM 677 O O . TRP A 1 88 ? -1.752 -1.286 10.269 1.00 89.69 88 TRP A O 1
ATOM 687 N N . LEU A 1 89 ? -1.371 0.807 10.988 1.00 89.56 89 LEU A N 1
ATOM 688 C CA . LEU A 1 89 ? -2.735 1.083 11.432 1.00 89.56 89 LEU A CA 1
ATOM 689 C C . LEU A 1 89 ? -3.440 1.995 10.414 1.00 89.56 89 LEU A C 1
ATOM 691 O O . LEU A 1 89 ? -3.241 3.215 10.443 1.00 89.56 89 LEU A O 1
ATOM 695 N N . PRO A 1 90 ? -4.261 1.440 9.503 1.00 85.62 90 PRO A N 1
ATOM 696 C CA . PRO A 1 90 ? -4.827 2.187 8.381 1.00 85.62 90 PRO A CA 1
ATOM 697 C C . PRO A 1 90 ? -5.818 3.279 8.818 1.00 85.62 90 PRO A C 1
ATOM 699 O O . PRO A 1 90 ? -5.909 4.324 8.171 1.00 85.62 90 PRO A O 1
ATOM 702 N N . SER A 1 91 ? -6.514 3.071 9.939 1.00 85.44 91 SER A N 1
ATOM 703 C CA . SER A 1 91 ? -7.496 4.011 10.501 1.00 85.44 91 SER A CA 1
ATOM 704 C C . SER A 1 91 ? -6.861 5.197 11.234 1.00 85.44 91 SER A C 1
ATOM 706 O O . SER A 1 91 ? -7.515 6.219 11.436 1.00 85.44 91 SER A O 1
ATOM 708 N N . GLN A 1 92 ? -5.589 5.100 11.638 1.00 85.88 92 GLN A N 1
ATOM 709 C CA . GLN A 1 92 ? -4.913 6.209 12.308 1.00 85.88 92 GLN A CA 1
ATOM 710 C C . GLN A 1 92 ? -4.589 7.327 11.319 1.00 85.88 92 GLN A C 1
ATOM 712 O O . GLN A 1 92 ? -4.273 7.088 10.160 1.00 85.88 92 GLN A O 1
ATOM 717 N N . ARG A 1 93 ? -4.596 8.578 11.780 1.00 78.75 93 ARG A N 1
ATOM 718 C CA . ARG A 1 93 ? -4.020 9.688 11.011 1.00 78.75 93 ARG A CA 1
ATOM 719 C C . ARG A 1 93 ? -2.511 9.740 11.255 1.00 78.75 93 ARG A C 1
ATOM 721 O O . ARG A 1 93 ? -2.028 9.355 12.318 1.00 78.75 93 ARG A O 1
ATOM 728 N N . GLY A 1 94 ? -1.745 10.177 10.260 1.00 79.38 94 GLY A N 1
ATOM 729 C CA . GLY A 1 94 ? -0.300 10.346 10.410 1.00 79.38 94 GLY A CA 1
ATOM 730 C C . GLY A 1 94 ? 0.472 10.266 9.101 1.00 79.38 94 GLY A C 1
ATOM 731 O O . GLY A 1 94 ? -0.107 10.256 8.011 1.00 79.38 94 GLY A O 1
ATOM 732 N N . SER A 1 95 ? 1.795 10.214 9.239 1.00 82.44 95 SER A N 1
ATOM 733 C CA . SER A 1 95 ? 2.740 10.091 8.130 1.00 82.44 95 SER A CA 1
ATOM 734 C C . SER A 1 95 ? 2.588 8.766 7.387 1.00 82.44 95 SER A C 1
ATOM 736 O O . SER A 1 95 ? 2.132 7.767 7.940 1.00 82.44 95 SER A O 1
ATOM 738 N N . GLN A 1 96 ? 2.987 8.765 6.118 1.00 86.06 96 GLN A N 1
ATOM 739 C CA . GLN A 1 96 ? 2.931 7.581 5.264 1.00 86.06 96 GLN A CA 1
ATOM 740 C C . GLN A 1 96 ? 3.827 6.470 5.829 1.00 86.06 96 GLN A C 1
ATOM 742 O O . GLN A 1 96 ? 4.961 6.740 6.226 1.00 86.06 96 GLN A O 1
ATOM 747 N N . VAL A 1 97 ? 3.339 5.228 5.834 1.00 88.12 97 VAL A N 1
ATOM 748 C CA . VAL A 1 97 ? 4.167 4.052 6.152 1.00 88.12 97 VAL A CA 1
ATOM 749 C C . VAL A 1 97 ? 4.765 3.525 4.862 1.00 88.12 97 VAL A C 1
ATOM 751 O O . VAL A 1 97 ? 4.063 3.429 3.857 1.00 88.12 97 VAL A O 1
ATOM 754 N N . ARG A 1 98 ? 6.056 3.192 4.875 1.00 90.38 98 ARG A N 1
ATOM 755 C CA . ARG A 1 98 ? 6.729 2.571 3.733 1.00 90.38 98 ARG A CA 1
ATOM 756 C C . ARG A 1 98 ? 6.913 1.085 3.987 1.00 90.38 98 ARG A C 1
ATOM 758 O O . ARG A 1 98 ? 7.436 0.711 5.029 1.00 90.38 98 ARG A O 1
ATOM 765 N N . LEU A 1 99 ? 6.518 0.281 3.009 1.00 89.31 99 LEU A N 1
ATOM 766 C CA . LEU A 1 99 ? 6.817 -1.143 2.947 1.00 89.31 99 LEU A CA 1
ATOM 767 C C . LEU A 1 99 ? 7.631 -1.402 1.682 1.00 89.31 99 LEU A C 1
ATOM 769 O O . LEU A 1 99 ? 7.260 -0.939 0.604 1.00 89.31 99 LEU A O 1
ATOM 773 N N . ASP A 1 100 ? 8.730 -2.127 1.813 1.00 88.50 100 ASP A N 1
ATOM 774 C CA . ASP A 1 100 ? 9.537 -2.580 0.685 1.00 88.50 100 ASP A CA 1
ATOM 775 C C . ASP A 1 100 ? 9.292 -4.080 0.503 1.00 88.50 100 ASP A C 1
ATOM 777 O O . ASP A 1 100 ? 9.438 -4.845 1.457 1.00 88.50 100 ASP A O 1
ATOM 781 N N . LEU A 1 101 ? 8.841 -4.487 -0.686 1.00 83.19 101 LEU A N 1
ATOM 782 C CA . LEU A 1 101 ? 8.666 -5.901 -1.008 1.00 83.19 101 LEU A CA 1
ATOM 783 C C . LEU A 1 101 ? 9.949 -6.438 -1.630 1.00 83.19 101 LEU A C 1
ATOM 785 O O . LEU A 1 101 ? 10.442 -5.917 -2.636 1.00 83.19 101 LEU A O 1
ATOM 789 N N . SER A 1 102 ? 10.474 -7.493 -1.015 1.00 79.56 102 SER A N 1
ATOM 790 C CA . SER A 1 102 ? 11.671 -8.183 -1.470 1.00 79.56 102 SER A CA 1
ATOM 791 C C . SER A 1 102 ? 11.376 -9.008 -2.718 1.00 79.56 102 SER A C 1
ATOM 793 O O . SER A 1 102 ? 10.231 -9.351 -3.006 1.00 79.56 102 SER A O 1
ATOM 795 N N . ARG A 1 103 ? 12.427 -9.391 -3.449 1.00 70.75 103 ARG A N 1
ATOM 796 C CA . ARG A 1 103 ? 12.296 -10.318 -4.583 1.00 70.75 103 ARG A CA 1
ATOM 797 C C . ARG A 1 103 ? 11.645 -11.643 -4.168 1.00 70.75 103 ARG A C 1
ATOM 799 O O . ARG A 1 103 ? 10.879 -12.183 -4.949 1.00 70.75 103 ARG A O 1
ATOM 806 N N . ASP A 1 104 ? 11.900 -12.104 -2.946 1.00 75.19 104 ASP A N 1
ATOM 807 C CA . ASP A 1 104 ? 11.288 -13.302 -2.362 1.00 75.19 104 ASP A CA 1
ATOM 808 C C . ASP A 1 104 ? 9.758 -13.177 -2.221 1.00 75.19 104 ASP A C 1
ATOM 810 O O . ASP A 1 104 ? 9.019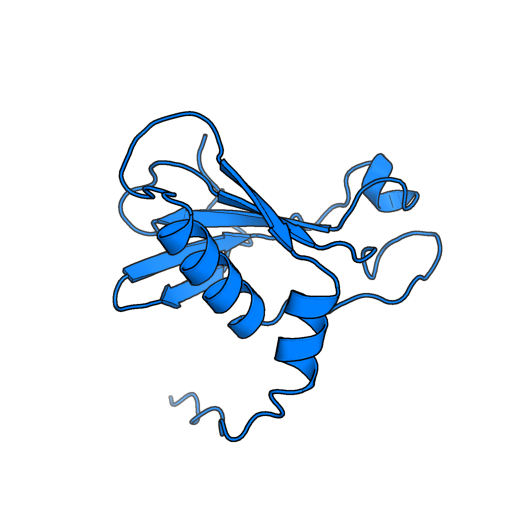 -14.038 -2.682 1.00 75.19 104 ASP A O 1
ATOM 814 N N . ASP A 1 105 ? 9.267 -12.028 -1.737 1.00 76.75 105 ASP A N 1
ATOM 815 C CA . ASP A 1 105 ? 7.826 -11.739 -1.659 1.00 76.75 105 ASP A CA 1
ATOM 816 C C . ASP A 1 105 ? 7.160 -11.762 -3.051 1.00 76.75 105 ASP A C 1
ATOM 818 O O . ASP A 1 105 ? 6.010 -12.172 -3.213 1.00 76.75 105 ASP A O 1
ATOM 822 N N . LEU A 1 106 ? 7.883 -11.294 -4.075 1.00 71.00 106 LEU A N 1
ATOM 823 C CA . LEU A 1 106 ? 7.418 -11.307 -5.464 1.00 71.00 106 LEU A CA 1
ATOM 824 C C . LEU A 1 106 ? 7.475 -12.715 -6.075 1.00 71.00 106 LEU A C 1
ATOM 826 O O . LEU A 1 106 ? 6.582 -13.073 -6.843 1.00 71.00 106 LEU A O 1
ATOM 830 N N . ALA A 1 107 ? 8.501 -13.497 -5.730 1.00 68.69 107 ALA A N 1
ATOM 831 C CA . ALA A 1 107 ? 8.685 -14.875 -6.173 1.00 68.69 107 ALA A CA 1
ATOM 832 C C . ALA A 1 107 ? 7.607 -15.791 -5.585 1.00 68.69 107 ALA A C 1
ATOM 834 O O . ALA A 1 107 ? 6.941 -16.490 -6.346 1.00 68.69 107 ALA A O 1
ATOM 835 N N . GLY A 1 108 ? 7.313 -15.669 -4.287 1.00 67.12 108 GLY A N 1
ATOM 836 C CA . GLY A 1 108 ? 6.242 -16.426 -3.638 1.00 67.12 108 GLY A CA 1
ATOM 837 C C . GLY A 1 108 ? 4.877 -16.221 -4.307 1.00 67.12 108 GLY A C 1
ATOM 838 O O . GLY A 1 108 ? 4.101 -17.160 -4.439 1.00 67.12 108 GLY A O 1
ATOM 839 N N . LEU A 1 109 ? 4.590 -15.030 -4.844 1.00 65.81 109 LEU A N 1
ATOM 840 C CA . LEU A 1 109 ? 3.371 -14.769 -5.628 1.00 65.81 109 LEU A CA 1
ATOM 841 C C . LEU A 1 109 ? 3.399 -15.312 -7.061 1.00 65.81 109 LEU A C 1
ATOM 843 O O . LEU A 1 109 ? 2.337 -15.500 -7.659 1.00 65.81 109 LEU A O 1
ATOM 847 N N . ALA A 1 110 ? 4.581 -15.498 -7.645 1.00 61.72 110 ALA A N 1
ATOM 848 C CA . ALA A 1 110 ? 4.734 -16.148 -8.943 1.00 61.72 110 ALA A CA 1
ATOM 849 C C . ALA A 1 110 ? 4.577 -17.673 -8.817 1.00 61.72 110 ALA A C 1
ATOM 851 O O . ALA A 1 110 ? 4.007 -18.303 -9.709 1.00 61.72 110 ALA A O 1
ATOM 852 N N . GLU A 1 111 ? 5.027 -18.237 -7.695 1.00 57.50 111 GLU A N 1
ATOM 853 C CA . GLU A 1 111 ? 4.906 -19.657 -7.353 1.00 57.50 111 GLU A CA 1
ATOM 854 C C . GLU A 1 111 ? 3.482 -20.048 -6.940 1.00 57.50 111 GLU A C 1
ATOM 856 O O . GLU A 1 111 ? 3.044 -21.165 -7.225 1.00 57.50 111 GLU A O 1
ATOM 861 N N . ILE A 1 112 ? 2.704 -19.107 -6.390 1.00 56.44 112 ILE A N 1
ATOM 862 C CA . ILE A 1 112 ? 1.245 -19.232 -6.261 1.00 56.44 112 ILE A CA 1
ATOM 863 C C . ILE A 1 112 ? 0.615 -19.123 -7.668 1.00 56.44 112 ILE A C 1
ATOM 865 O O . ILE A 1 112 ? 0.000 -18.123 -8.048 1.00 56.44 112 ILE A O 1
ATOM 869 N N . ARG A 1 113 ? 0.771 -20.164 -8.497 1.00 47.78 113 ARG A N 1
ATOM 870 C CA . ARG A 1 113 ? -0.048 -20.350 -9.706 1.00 47.78 113 ARG A CA 1
ATOM 871 C C . ARG A 1 113 ? -1.522 -20.396 -9.277 1.00 47.78 113 ARG A C 1
ATOM 873 O O . ARG A 1 113 ? -1.847 -21.055 -8.290 1.00 47.78 113 ARG A O 1
ATOM 880 N N . PRO A 1 114 ? -2.442 -19.718 -9.982 1.00 48.50 114 PRO A N 1
ATOM 881 C CA . PRO A 1 114 ? -3.786 -19.528 -9.470 1.00 48.50 114 PRO A CA 1
ATOM 882 C C . PRO A 1 114 ? -4.605 -20.807 -9.656 1.00 48.50 114 PRO A C 1
ATOM 884 O O . PRO A 1 114 ? -5.039 -21.118 -10.760 1.00 48.50 114 PRO A O 1
ATOM 887 N N . ALA A 1 115 ? -4.919 -21.484 -8.554 1.00 36.88 115 ALA A N 1
ATOM 888 C CA . ALA A 1 115 ? -6.143 -22.276 -8.432 1.00 36.88 115 ALA A CA 1
ATOM 889 C C . ALA A 1 115 ? -7.344 -21.366 -8.100 1.00 36.88 115 ALA A C 1
ATOM 891 O O . ALA A 1 115 ? -8.199 -21.713 -7.294 1.00 36.88 115 ALA A O 1
ATOM 892 N N . LEU A 1 116 ? -7.394 -20.164 -8.677 1.00 40.59 116 LEU A N 1
ATOM 893 C CA . LEU A 1 116 ? -8.500 -19.234 -8.488 1.00 40.59 116 LEU A CA 1
ATOM 894 C C . LEU A 1 116 ? -9.037 -18.854 -9.858 1.00 40.59 116 LEU A C 1
ATOM 896 O O . LEU A 1 116 ? -8.664 -17.846 -10.460 1.00 40.59 116 LEU A O 1
ATOM 900 N N . SER A 1 117 ? -9.920 -19.730 -10.336 1.00 35.41 117 SER A N 1
ATOM 901 C CA . SER A 1 117 ? -11.004 -19.393 -11.244 1.00 35.41 117 SER A CA 1
ATOM 902 C C . SER A 1 117 ? -11.589 -18.052 -10.811 1.00 35.41 117 SER A C 1
ATOM 904 O O . SER A 1 117 ? -12.254 -17.954 -9.782 1.00 35.41 117 SER A O 1
ATOM 906 N N . PHE A 1 118 ? -11.306 -17.001 -11.577 1.00 40.91 118 PHE A N 1
ATOM 907 C CA . PHE A 1 118 ? -12.034 -15.747 -11.469 1.00 40.91 118 PHE A CA 1
ATOM 908 C C . PHE A 1 118 ? -13.485 -16.047 -11.855 1.00 40.91 118 PHE A C 1
ATOM 910 O O . PHE A 1 118 ? -13.823 -16.177 -13.032 1.00 40.91 118 PHE A O 1
ATOM 917 N N . THR A 1 119 ? -14.329 -16.236 -10.843 1.00 39.81 119 THR A N 1
ATOM 918 C CA . THR A 1 119 ? -15.774 -16.370 -10.992 1.00 39.81 119 THR A CA 1
ATOM 919 C C . THR A 1 119 ? -16.302 -15.184 -11.795 1.00 39.81 119 THR A C 1
ATOM 921 O O . THR A 1 119 ? -15.984 -14.028 -11.513 1.00 39.81 119 THR A O 1
ATOM 924 N N . ARG A 1 120 ? -17.076 -15.519 -12.833 1.00 37.53 120 ARG A N 1
ATOM 925 C CA . ARG A 1 120 ? -17.752 -14.627 -13.781 1.00 37.53 120 ARG A CA 1
ATOM 926 C C . ARG A 1 120 ? -18.251 -13.328 -13.145 1.00 37.53 120 ARG A C 1
ATOM 928 O O . ARG A 1 120 ? -19.021 -13.355 -12.189 1.00 37.53 120 ARG A O 1
ATOM 935 N N . PHE A 1 121 ? -17.943 -12.214 -13.802 1.00 38.44 121 PHE A N 1
ATOM 936 C CA . PHE A 1 121 ? -18.788 -11.026 -13.767 1.00 38.44 121 PHE A CA 1
ATOM 937 C C . PHE A 1 121 ? -20.095 -11.350 -14.526 1.00 38.44 121 PHE A C 1
ATOM 939 O O . PHE A 1 121 ? -20.059 -11.722 -15.698 1.00 38.44 121 PHE A O 1
ATOM 946 N N . ARG A 1 122 ? -21.233 -11.265 -13.833 1.00 38.09 122 ARG A N 1
ATOM 947 C CA . ARG A 1 122 ? -22.617 -11.187 -14.347 1.00 38.09 122 ARG A CA 1
ATOM 948 C C . ARG A 1 122 ? -23.161 -9.880 -13.734 1.00 38.09 122 ARG A C 1
ATOM 950 O O . ARG A 1 122 ? -22.825 -9.615 -12.584 1.00 38.09 122 ARG A O 1
ATOM 957 N N . ALA A 1 123 ? -23.920 -9.007 -14.385 1.00 42.91 123 ALA A N 1
ATOM 958 C CA . ALA A 1 123 ? -24.760 -9.092 -15.575 1.00 42.91 123 ALA A CA 1
ATOM 959 C C . ALA A 1 123 ? -24.524 -7.894 -16.508 1.00 42.91 123 ALA A C 1
ATOM 961 O O . ALA A 1 123 ? -23.999 -6.868 -16.016 1.00 42.91 123 ALA A O 1
#

pLDDT: mean 74.3, std 16.03, range [35.41, 91.62]

Nearest PDB structures (foldseek):
  6jwp-assembly1_E  TM=4.228E-01  e=1.202E+00  Saccharomyces cerevisiae S288C
  5nms-assembly1_B  TM=4.017E-01  e=1.282E+00  Arabidopsis thaliana
  3soj-assembly1_A  TM=3.565E-01  e=3.405E+00  Francisella tularensis subsp. tularensis SCHU S4

Mean predicted aligned error: 9.77 Å

Secondary structure (DSSP, 8-state):
----STT-EEEEETTEEEEEEE-SSPPHHHHTSSS-EEEEEEESSS--SPEEEEESSB-TT-TT---B----HHHHHHHHHHHHHTT--TTS-SSPEEEEE-HHHHHHHHHS-----------

Solvent-accessible surface area (backbone atoms only — not comparable to full-atom values): 7357 Å² total; per-residue (Å²): 128,77,86,62,74,78,78,42,46,78,50,74,51,95,91,42,55,30,31,33,35,57,70,88,68,69,54,71,49,27,36,73,60,77,31,60,36,54,37,40,36,31,36,58,89,60,74,26,17,34,37,39,39,35,37,84,35,43,38,64,83,18,81,79,69,47,76,44,73,76,86,46,72,67,58,53,47,51,51,50,54,53,38,46,76,73,67,53,58,45,77,42,80,65,75,70,45,77,45,77,48,51,72,64,64,56,46,56,57,63,69,55,64,79,91,62,81,78,74,77,90,79,134